Protein AF-A0A9D3NU21-F1 (afdb_monomer_lite)

Secondary structure (DSSP, 8-state):
-----PPPPTT----EEEE-TTSSEEEEESSEEEEEETTTTEEEEEEE---TT--EEEEEPTTS-EEEEE-

Foldseek 3Di:
DDDDDDDDDPPWDFDDWDADPVNQWIWTDTQWIWIAGVVVRDTDDIGGDDDPCCQWDWDQDPVRDTDIDGD

pLDDT: mean 71.73, std 19.78, range [32.66, 90.75]

Structure (mmCIF, N/CA/C/O backbone):
data_AF-A0A9D3NU21-F1
#
_entry.id   AF-A0A9D3NU21-F1
#
loop_
_atom_site.group_PDB
_atom_site.id
_atom_site.type_symbol
_atom_site.label_atom_id
_atom_site.label_alt_id
_atom_site.label_comp_id
_atom_site.label_asym_id
_atom_site.label_entity_id
_atom_site.label_seq_id
_atom_site.pdbx_PDB_ins_code
_atom_site.Cartn_x
_atom_site.Cartn_y
_atom_site.Cartn_z
_atom_site.occupancy
_atom_site.B_iso_or_equiv
_atom_site.auth_seq_id
_atom_site.auth_comp_id
_atom_site.auth_asym_id
_atom_site.auth_atom_id
_atom_site.pdbx_PDB_model_num
ATOM 1 N N . MET A 1 1 ? -20.331 -10.469 5.268 1.00 47.47 1 MET A N 1
ATOM 2 C CA . MET A 1 1 ? -18.941 -10.014 5.042 1.00 47.47 1 MET A CA 1
ATOM 3 C C . MET A 1 1 ? -19.002 -8.611 4.466 1.00 47.47 1 MET A C 1
ATOM 5 O O . MET A 1 1 ? -19.795 -8.398 3.561 1.00 47.47 1 MET A O 1
ATOM 9 N N . ASN A 1 2 ? -18.242 -7.663 5.016 1.00 74.00 2 ASN A N 1
ATOM 10 C CA . ASN A 1 2 ? -18.099 -6.329 4.431 1.00 74.00 2 ASN A CA 1
ATOM 11 C C . ASN A 1 2 ? -16.861 -6.341 3.537 1.00 74.00 2 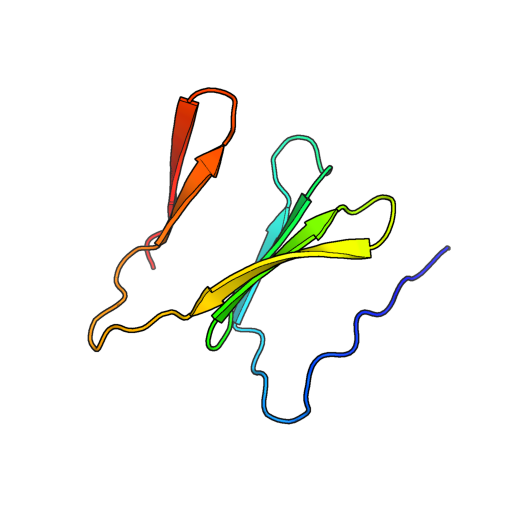ASN A C 1
ATOM 13 O O . ASN A 1 2 ? -15.764 -6.599 4.028 1.00 74.00 2 ASN A O 1
ATOM 17 N N . PHE A 1 3 ? -17.049 -6.088 2.246 1.00 80.88 3 PHE A N 1
ATOM 18 C CA . PHE A 1 3 ? -15.963 -5.968 1.282 1.00 80.88 3 PHE A CA 1
ATOM 19 C C . PHE A 1 3 ? -15.819 -4.504 0.886 1.00 80.88 3 PHE A C 1
ATOM 21 O O . PHE A 1 3 ? -16.815 -3.827 0.635 1.00 80.88 3 PHE A O 1
ATOM 28 N N . LYS A 1 4 ? -14.579 -4.017 0.840 1.00 85.44 4 LYS A N 1
ATOM 29 C CA . LYS A 1 4 ? -14.250 -2.708 0.283 1.00 85.44 4 LYS A CA 1
ATOM 30 C C . LYS A 1 4 ? -13.379 -2.932 -0.947 1.00 85.44 4 LYS A C 1
ATOM 32 O O . LYS A 1 4 ? -12.381 -3.642 -0.865 1.00 85.44 4 LYS A O 1
ATOM 37 N N . THR A 1 5 ? -13.767 -2.318 -2.057 1.00 89.62 5 THR A N 1
ATOM 38 C CA . THR A 1 5 ? -13.002 -2.327 -3.305 1.00 89.62 5 THR A CA 1
ATOM 39 C C . THR A 1 5 ? -12.332 -0.972 -3.473 1.00 89.62 5 THR A C 1
ATOM 41 O O . THR A 1 5 ? -13.003 0.056 -3.395 1.00 89.62 5 THR A O 1
ATOM 44 N N . ILE A 1 6 ? -11.018 -0.976 -3.684 1.00 88.50 6 ILE A N 1
ATOM 45 C CA . ILE A 1 6 ? -10.263 0.200 -4.120 1.00 88.50 6 ILE A CA 1
ATOM 46 C C . ILE A 1 6 ? -10.070 0.048 -5.626 1.00 88.50 6 ILE A C 1
ATOM 48 O O . ILE A 1 6 ? -9.480 -0.937 -6.068 1.00 88.50 6 ILE A O 1
ATOM 52 N N . THR A 1 7 ? -10.587 0.994 -6.401 1.00 90.38 7 THR A N 1
ATOM 53 C CA . THR A 1 7 ? -10.392 1.020 -7.852 1.00 90.38 7 THR A CA 1
ATOM 54 C C . THR A 1 7 ? -9.216 1.932 -8.162 1.00 90.38 7 THR A C 1
ATOM 56 O O . THR A 1 7 ? -9.245 3.111 -7.816 1.00 90.38 7 THR A O 1
ATOM 59 N N . LEU A 1 8 ? -8.186 1.370 -8.786 1.00 88.19 8 LEU A N 1
ATOM 60 C CA . LEU A 1 8 ? -7.020 2.097 -9.283 1.00 88.19 8 LEU A CA 1
ATOM 61 C C . LEU A 1 8 ? -7.187 2.333 -10.789 1.00 88.19 8 LEU A C 1
ATOM 63 O O . LEU A 1 8 ? -8.040 1.708 -11.424 1.00 88.19 8 LEU A O 1
ATOM 67 N N . ASP A 1 9 ? -6.393 3.239 -11.356 1.00 85.88 9 ASP A N 1
ATOM 68 C CA . ASP A 1 9 ? -6.432 3.517 -12.793 1.00 85.88 9 ASP A CA 1
ATOM 69 C C . ASP A 1 9 ? -6.148 2.252 -13.616 1.00 85.88 9 ASP A C 1
ATOM 71 O O . ASP A 1 9 ? -5.366 1.397 -13.208 1.00 85.88 9 ASP A O 1
ATOM 75 N N . ASN A 1 10 ? -6.730 2.149 -14.814 1.00 82.00 10 ASN A N 1
ATOM 76 C CA . ASN A 1 10 ? -6.628 0.945 -15.657 1.00 82.00 10 ASN A CA 1
ATOM 77 C C . ASN A 1 10 ? -5.190 0.541 -16.023 1.00 82.00 10 ASN A C 1
ATOM 79 O O . ASN A 1 10 ? -4.945 -0.619 -16.340 1.00 82.00 10 ASN A O 1
ATOM 83 N N . ASN A 1 11 ? -4.25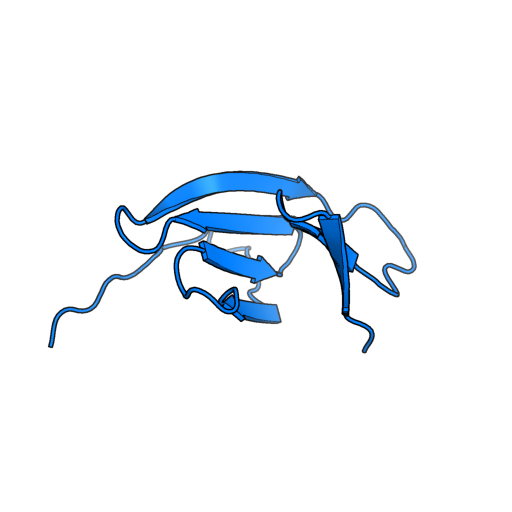1 1.488 -15.997 1.00 84.06 11 ASN A N 1
ATOM 84 C CA . ASN A 1 11 ? -2.841 1.237 -16.299 1.00 84.06 11 ASN A CA 1
ATOM 85 C C . ASN A 1 11 ? -2.015 0.921 -15.043 1.00 84.06 11 ASN A C 1
ATOM 87 O O . ASN A 1 11 ? -0.808 0.711 -15.142 1.00 84.06 11 ASN A O 1
ATOM 91 N N . TYR A 1 12 ? -2.637 0.938 -13.863 1.00 83.00 12 TYR A N 1
ATOM 92 C CA . TYR A 1 12 ? -1.959 0.684 -12.607 1.00 83.00 12 TYR A CA 1
ATOM 93 C C . TYR A 1 12 ? -1.825 -0.816 -12.359 1.00 83.00 12 TYR A C 1
ATOM 95 O O . TYR A 1 12 ? -2.802 -1.517 -12.093 1.00 83.00 12 TYR A O 1
ATOM 103 N N . GLU A 1 13 ? -0.593 -1.308 -12.403 1.00 84.75 13 GLU A N 1
ATOM 104 C CA . GLU A 1 13 ? -0.284 -2.699 -12.098 1.00 84.75 13 GLU A CA 1
ATOM 105 C C . GLU A 1 13 ? 0.071 -2.850 -10.614 1.00 84.75 13 GLU A C 1
ATOM 107 O O . GLU A 1 13 ? 1.110 -2.370 -10.159 1.00 84.75 13 GLU A O 1
ATOM 112 N N . VAL A 1 14 ? -0.783 -3.541 -9.854 1.00 87.81 14 VAL A N 1
ATOM 113 C CA . VAL A 1 14 ? -0.495 -3.893 -8.456 1.00 87.81 14 VAL A CA 1
ATOM 114 C C . VAL A 1 14 ? 0.489 -5.060 -8.427 1.00 87.81 14 VAL A C 1
ATOM 116 O O . VAL A 1 14 ? 0.165 -6.166 -8.854 1.00 87.81 14 VAL A O 1
ATOM 119 N N . LYS A 1 15 ? 1.679 -4.821 -7.879 1.00 85.38 15 LYS A N 1
ATOM 120 C CA . LYS A 1 15 ? 2.756 -5.811 -7.735 1.00 85.38 15 LYS A CA 1
ATOM 121 C C . LYS A 1 15 ? 2.885 -6.341 -6.314 1.00 85.38 15 LYS A C 1
ATOM 123 O O . LYS A 1 15 ? 3.282 -7.487 -6.122 1.00 85.38 15 LYS A O 1
ATOM 128 N N . SER A 1 16 ? 2.557 -5.527 -5.313 1.00 81.69 16 SER A N 1
ATOM 129 C CA . SER A 1 16 ? 2.637 -5.927 -3.909 1.00 81.69 16 SER A CA 1
ATOM 130 C C . SER A 1 16 ? 1.560 -5.269 -3.054 1.00 81.69 16 SER A C 1
ATOM 132 O O . SER A 1 16 ? 1.087 -4.166 -3.329 1.00 81.69 16 SER A O 1
ATOM 134 N N . LEU A 1 17 ? 1.164 -5.978 -1.998 1.00 88.31 17 LEU A N 1
ATOM 135 C CA . LEU A 1 17 ? 0.201 -5.526 -1.002 1.00 88.31 17 LEU A CA 1
ATOM 136 C C . LEU A 1 17 ? 0.718 -5.922 0.375 1.00 88.31 17 LEU A C 1
ATOM 138 O O . LEU A 1 17 ? 0.980 -7.100 0.622 1.00 88.31 17 LEU A O 1
ATOM 142 N N . VAL A 1 18 ? 0.864 -4.949 1.271 1.00 86.44 18 VAL A N 1
ATOM 143 C CA . VAL A 1 18 ? 1.381 -5.189 2.621 1.00 86.44 18 VAL A CA 1
ATOM 144 C C . VAL A 1 18 ? 0.573 -4.388 3.627 1.00 86.44 18 VAL A C 1
ATOM 146 O O . VAL A 1 18 ? 0.436 -3.173 3.504 1.00 86.44 18 VAL A O 1
ATOM 149 N N . PHE A 1 19 ? 0.056 -5.072 4.644 1.00 86.69 19 PHE A N 1
ATOM 150 C CA . PHE A 1 19 ? -0.455 -4.406 5.835 1.00 86.69 19 PHE A CA 1
ATOM 151 C C . PHE A 1 19 ? 0.692 -4.109 6.790 1.00 86.69 19 PHE A C 1
ATOM 153 O O . PHE A 1 19 ? 1.598 -4.931 6.963 1.00 86.69 19 PHE A O 1
ATOM 160 N N . ASP A 1 20 ? 0.613 -2.971 7.467 1.00 82.50 20 ASP A N 1
ATOM 161 C CA . ASP A 1 20 ? 1.454 -2.750 8.633 1.00 82.50 20 ASP A CA 1
ATOM 162 C C . ASP A 1 20 ? 1.079 -3.740 9.761 1.00 82.50 20 ASP A C 1
ATOM 164 O O . ASP A 1 20 ? 0.010 -4.360 9.759 1.00 82.50 20 ASP A O 1
ATOM 168 N N . GLN A 1 21 ? 1.951 -3.896 10.761 1.00 82.12 21 GLN A N 1
ATOM 169 C CA . GLN A 1 21 ? 1.727 -4.860 11.848 1.00 82.12 21 GLN A CA 1
ATOM 170 C C . GLN A 1 21 ? 0.464 -4.555 12.667 1.00 82.12 21 GLN A C 1
ATOM 172 O O . GLN A 1 21 ? -0.178 -5.483 13.163 1.00 82.12 21 GLN A O 1
ATOM 177 N N . SER A 1 22 ? 0.080 -3.280 12.781 1.00 84.31 22 SER A N 1
ATOM 178 C CA . SER A 1 22 ? -1.138 -2.872 13.484 1.00 84.31 22 SER A CA 1
ATOM 179 C C . SER A 1 22 ? -2.407 -3.014 12.635 1.00 84.31 22 SER A C 1
ATOM 181 O O . SER A 1 22 ? -3.509 -2.903 13.173 1.00 84.31 22 SER A O 1
ATOM 183 N N . ARG A 1 23 ? -2.274 -3.290 11.326 1.00 86.31 23 ARG A N 1
ATOM 184 C CA . ARG A 1 23 ? -3.360 -3.330 10.326 1.00 86.31 23 ARG A CA 1
ATOM 185 C C . ARG A 1 23 ? -4.119 -2.006 10.189 1.00 86.31 23 ARG A C 1
ATOM 187 O O . ARG A 1 23 ? -5.258 -1.980 9.718 1.00 86.31 23 ARG A O 1
ATOM 194 N N . THR A 1 24 ? -3.499 -0.908 10.600 1.00 88.69 24 THR A N 1
ATOM 195 C CA . THR A 1 24 ? -4.030 0.448 10.443 1.00 88.69 24 THR A CA 1
ATOM 196 C C . THR A 1 24 ? -3.843 0.945 9.015 1.00 88.69 24 THR A C 1
ATOM 198 O O . THR A 1 24 ? -4.695 1.686 8.521 1.00 88.69 24 THR A O 1
ATOM 201 N N . TYR A 1 25 ? -2.783 0.497 8.344 1.00 88.31 25 TYR A N 1
ATOM 202 C CA . TYR A 1 25 ? -2.387 0.940 7.020 1.00 88.31 25 TYR A CA 1
ATOM 203 C C . TYR A 1 25 ? -2.253 -0.227 6.045 1.00 88.31 25 TYR A C 1
ATOM 205 O O . TYR A 1 25 ? -1.812 -1.323 6.402 1.00 88.31 25 TYR A O 1
ATOM 213 N N . LEU A 1 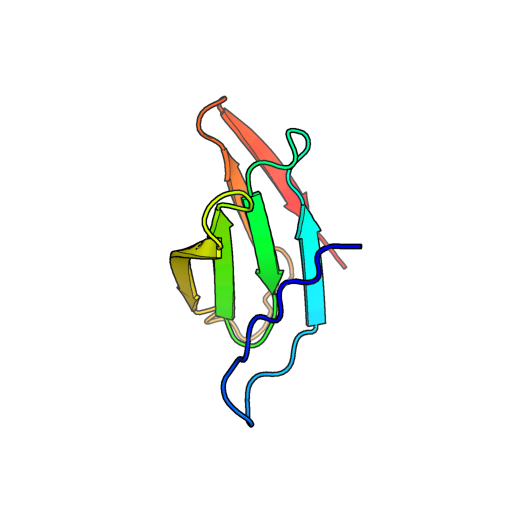26 ? -2.619 0.038 4.795 1.00 89.69 26 LEU A N 1
ATOM 214 C CA . LEU A 1 26 ? -2.389 -0.832 3.653 1.00 89.69 26 LEU A CA 1
ATOM 215 C C . LEU A 1 26 ? -1.492 -0.104 2.661 1.00 89.69 26 LEU A C 1
ATOM 217 O O . LEU A 1 26 ? -1.885 0.928 2.118 1.00 89.69 26 LEU A O 1
ATOM 221 N N . SER A 1 27 ? -0.326 -0.677 2.399 1.00 88.06 27 SER A N 1
ATOM 222 C CA . SER A 1 27 ? 0.578 -0.239 1.346 1.00 88.06 27 SER A CA 1
ATOM 223 C C . SER A 1 27 ? 0.317 -1.043 0.077 1.00 88.06 27 SER A C 1
ATOM 225 O O . SER A 1 27 ? 0.300 -2.276 0.106 1.00 88.06 27 SER A O 1
ATOM 227 N N . VAL A 1 28 ? 0.129 -0.337 -1.033 1.00 89.19 28 VAL A N 1
ATOM 228 C CA . VAL A 1 28 ? -0.045 -0.883 -2.379 1.00 89.19 28 VAL A CA 1
ATOM 229 C C . VAL A 1 28 ? 1.167 -0.473 -3.199 1.00 89.19 28 VAL A C 1
ATOM 231 O O . VAL A 1 28 ? 1.414 0.719 -3.367 1.00 89.19 28 VAL A O 1
ATOM 234 N N . GLY A 1 29 ? 1.939 -1.449 -3.666 1.00 84.44 29 GLY A N 1
ATOM 235 C CA . GLY A 1 29 ? 3.093 -1.222 -4.528 1.00 84.44 29 GLY A CA 1
ATOM 236 C C . GLY A 1 29 ? 2.782 -1.575 -5.977 1.00 84.44 29 GLY A C 1
ATOM 237 O O . GLY A 1 29 ? 2.296 -2.670 -6.258 1.00 84.44 29 GLY A O 1
ATOM 238 N N . GLY A 1 30 ? 3.100 -0.659 -6.887 1.00 84.25 30 GLY A N 1
ATOM 239 C CA . GLY A 1 30 ? 2.966 -0.801 -8.335 1.00 84.25 30 GLY A CA 1
ATOM 240 C C . GLY A 1 30 ? 3.986 0.073 -9.067 1.00 84.25 30 GLY A C 1
ATOM 241 O O . GLY A 1 30 ? 5.185 -0.030 -8.813 1.00 84.25 30 GLY A O 1
ATOM 242 N N . SER A 1 31 ? 3.524 0.945 -9.969 1.00 81.12 31 SER A N 1
ATOM 243 C CA . SER A 1 31 ? 4.357 2.002 -10.585 1.00 81.12 31 SER A CA 1
ATOM 244 C C . SER A 1 31 ? 4.760 3.105 -9.593 1.00 81.12 31 SER A C 1
ATOM 246 O O . SER A 1 31 ? 5.766 3.789 -9.764 1.00 81.12 31 SER A O 1
ATOM 248 N N . ASP A 1 32 ? 3.960 3.266 -8.548 1.00 78.75 32 ASP A N 1
ATOM 249 C CA . ASP A 1 32 ? 4.199 4.099 -7.379 1.00 78.75 32 ASP A CA 1
ATOM 250 C C . ASP A 1 32 ? 3.867 3.268 -6.126 1.00 78.75 32 ASP A C 1
ATOM 252 O O . ASP A 1 32 ? 3.421 2.121 -6.230 1.00 78.75 32 ASP A O 1
ATOM 256 N N . ILE A 1 33 ? 4.101 3.819 -4.940 1.00 83.94 33 ILE A N 1
ATOM 257 C CA . ILE A 1 33 ? 3.572 3.266 -3.694 1.00 83.94 33 ILE A CA 1
ATOM 258 C C . ILE A 1 33 ? 2.490 4.176 -3.161 1.00 83.94 33 ILE A C 1
ATOM 260 O O . ILE A 1 33 ? 2.712 5.374 -2.992 1.00 83.94 33 ILE A O 1
ATOM 264 N N . ARG A 1 34 ? 1.354 3.576 -2.815 1.00 87.94 34 ARG A N 1
ATOM 265 C CA . ARG A 1 34 ? 0.222 4.250 -2.180 1.00 87.94 34 ARG A CA 1
ATOM 266 C C . ARG A 1 34 ? -0.019 3.659 -0.809 1.00 87.94 34 ARG A C 1
ATOM 268 O O . ARG A 1 34 ? 0.048 2.442 -0.644 1.00 87.94 34 ARG A O 1
ATOM 275 N N . VAL A 1 35 ? -0.322 4.503 0.169 1.00 87.94 35 VAL A N 1
ATOM 276 C CA . VAL A 1 35 ? -0.677 4.055 1.521 1.00 87.94 35 VAL A CA 1
ATOM 277 C C . VAL A 1 35 ? -2.093 4.501 1.843 1.00 87.94 35 VAL A C 1
ATOM 279 O O . VAL A 1 35 ? -2.429 5.676 1.699 1.00 87.94 35 VAL A O 1
ATOM 282 N N . TYR A 1 36 ? -2.911 3.565 2.314 1.00 90.56 36 TYR A N 1
ATOM 283 C CA . TYR A 1 36 ? -4.304 3.783 2.691 1.00 90.56 36 TYR A CA 1
ATOM 284 C C . TYR A 1 36 ? -4.510 3.535 4.183 1.00 90.56 36 TYR A C 1
ATOM 286 O O . TYR A 1 36 ? -3.997 2.558 4.720 1.00 90.56 36 TYR A O 1
ATOM 294 N N . ILE A 1 37 ? -5.330 4.352 4.849 1.00 89.50 37 ILE A N 1
ATOM 295 C CA . ILE A 1 37 ? -5.824 4.048 6.203 1.00 89.50 37 ILE A CA 1
ATOM 296 C C . ILE A 1 37 ? -6.951 3.017 6.096 1.00 89.50 37 ILE A C 1
ATOM 298 O O . ILE A 1 37 ? -8.021 3.341 5.595 1.00 89.50 37 ILE A O 1
ATOM 302 N N . CYS A 1 38 ? -6.790 1.811 6.639 1.00 89.81 38 CYS A N 1
ATOM 303 C CA . CYS A 1 38 ? -7.740 0.696 6.488 1.00 89.81 38 CYS A CA 1
ATOM 304 C C . CYS A 1 38 ? -9.153 0.978 7.023 1.00 89.81 38 CYS A C 1
ATOM 306 O O . CYS A 1 38 ? -10.130 0.412 6.541 1.00 89.81 38 CYS A O 1
ATOM 308 N N . LYS A 1 39 ? -9.295 1.841 8.037 1.00 87.88 39 LYS A N 1
ATOM 309 C CA . LYS A 1 39 ? -10.616 2.156 8.615 1.00 87.88 39 LYS A CA 1
ATOM 310 C C . LYS A 1 39 ? -11.474 3.011 7.684 1.00 87.88 39 LYS A C 1
ATOM 312 O O . LYS A 1 39 ? -12.682 2.814 7.611 1.00 87.88 39 LYS A O 1
ATOM 317 N N . GLN A 1 40 ? -10.858 3.971 7.001 1.00 89.50 40 GLN A N 1
ATOM 318 C CA . GLN A 1 40 ? -11.556 4.955 6.162 1.00 89.50 40 GLN A CA 1
ATOM 319 C C . GLN A 1 40 ? -11.392 4.641 4.668 1.00 89.50 40 GLN A C 1
ATOM 321 O O . GLN A 1 40 ? -12.287 4.911 3.866 1.00 89.50 40 GLN A O 1
ATOM 326 N N . TRP A 1 41 ? -10.309 3.944 4.325 1.00 90.75 41 TRP A N 1
ATOM 327 C CA . TRP A 1 41 ? -9.779 3.704 2.983 1.00 90.75 41 TRP A CA 1
ATOM 328 C C . TRP A 1 41 ? -9.411 4.990 2.256 1.00 90.75 41 TRP A C 1
ATOM 330 O O . TRP A 1 41 ? -9.620 5.130 1.055 1.00 90.75 41 TRP A O 1
ATOM 340 N N . THR A 1 42 ? -8.882 5.933 3.024 1.00 88.00 42 THR A N 1
ATOM 341 C CA . THR A 1 42 ? -8.366 7.199 2.521 1.00 88.00 42 THR A CA 1
ATOM 342 C C . THR A 1 42 ? -6.897 7.019 2.184 1.00 88.00 42 THR A C 1
ATOM 344 O O . THR A 1 42 ? -6.144 6.506 3.015 1.00 88.00 42 THR A O 1
ATOM 347 N N . GLU A 1 43 ? -6.503 7.432 0.984 1.00 89.81 43 GLU A N 1
ATOM 348 C CA . GLU A 1 43 ? -5.099 7.533 0.596 1.00 89.81 43 GLU A CA 1
ATOM 349 C C . GLU A 1 43 ? -4.434 8.662 1.389 1.00 89.81 43 GLU A C 1
ATOM 351 O O . GLU A 1 43 ? -4.961 9.772 1.446 1.00 89.81 43 GLU A O 1
ATOM 356 N N . ILE A 1 44 ? -3.306 8.374 2.034 1.00 87.31 44 ILE A N 1
ATOM 357 C CA . ILE A 1 44 ? -2.566 9.360 2.837 1.00 87.31 44 ILE A CA 1
ATOM 358 C C . ILE A 1 44 ? -1.262 9.801 2.189 1.00 87.31 44 ILE A C 1
ATOM 360 O O . ILE A 1 44 ? -0.752 10.869 2.516 1.00 87.31 44 ILE A O 1
ATOM 364 N N . THR A 1 45 ? -0.702 8.983 1.301 1.00 82.94 45 THR A N 1
ATOM 365 C CA . THR A 1 45 ? 0.503 9.338 0.559 1.00 82.94 45 THR A CA 1
ATOM 366 C C . THR A 1 45 ? 0.630 8.503 -0.707 1.00 82.94 45 THR A C 1
ATOM 368 O O . THR A 1 45 ? 0.208 7.342 -0.738 1.00 82.94 45 THR A O 1
ATOM 371 N N . GLN A 1 46 ? 1.254 9.110 -1.715 1.00 83.31 46 GLN A N 1
ATOM 372 C CA . GLN A 1 46 ? 1.646 8.504 -2.978 1.00 83.31 46 GLN A CA 1
ATOM 373 C C . GLN A 1 46 ? 3.105 8.881 -3.250 1.00 83.31 46 GLN A C 1
ATOM 375 O O . GLN A 1 46 ? 3.455 10.062 -3.298 1.00 83.31 46 GLN A O 1
ATOM 380 N N . VAL A 1 47 ? 3.964 7.879 -3.424 1.00 75.06 47 VAL A N 1
ATOM 381 C CA . VAL A 1 47 ? 5.395 8.061 -3.692 1.00 75.06 47 VAL A CA 1
ATOM 382 C C . VAL A 1 47 ? 5.745 7.392 -5.011 1.00 75.06 47 VAL A C 1
ATOM 384 O O . VAL A 1 47 ? 5.645 6.174 -5.145 1.00 75.06 47 VAL A O 1
ATOM 387 N N . TRP A 1 48 ? 6.177 8.186 -5.985 1.00 69.19 48 TRP A N 1
ATOM 388 C CA . TRP A 1 48 ? 6.611 7.688 -7.287 1.00 69.19 48 TRP A CA 1
ATOM 389 C C . TRP A 1 48 ? 7.941 6.946 -7.164 1.00 69.19 48 TRP A C 1
ATOM 391 O O . TRP A 1 48 ? 8.913 7.481 -6.629 1.00 69.19 48 TRP A O 1
ATOM 401 N N . VAL A 1 49 ? 7.998 5.720 -7.683 1.00 63.31 49 VAL A N 1
ATOM 402 C CA . VAL A 1 49 ? 9.232 4.930 -7.704 1.00 63.31 49 VAL A CA 1
ATOM 403 C C . VAL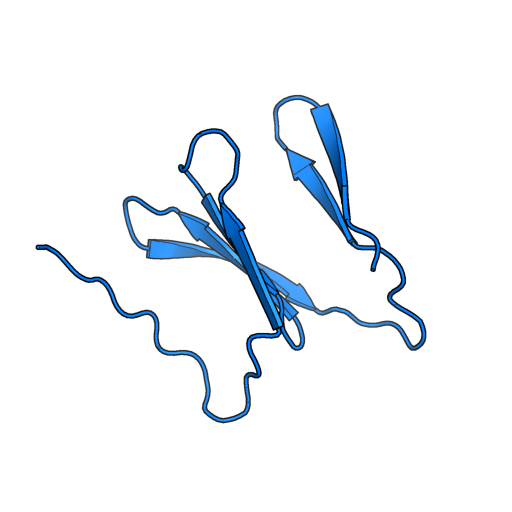 A 1 49 ? 10.030 5.327 -8.945 1.00 63.31 49 VAL A C 1
ATOM 405 O O . VAL A 1 49 ? 9.884 4.745 -10.014 1.00 63.31 49 VAL A O 1
ATOM 408 N N . THR A 1 50 ? 10.858 6.365 -8.831 1.00 49.38 50 THR A N 1
ATOM 409 C CA . THR A 1 50 ? 11.749 6.795 -9.918 1.00 49.38 50 THR A CA 1
ATOM 410 C C . THR A 1 50 ? 13.124 6.148 -9.748 1.00 49.38 50 THR A C 1
ATOM 412 O O . THR A 1 50 ? 13.960 6.659 -9.005 1.00 49.38 50 THR A O 1
ATOM 415 N N . GLY A 1 51 ? 13.383 5.016 -10.409 1.00 46.09 51 GLY A N 1
ATOM 416 C CA . GLY A 1 51 ? 14.722 4.421 -10.405 1.00 46.09 51 GLY A CA 1
ATOM 417 C C . GLY A 1 51 ? 14.867 3.197 -11.305 1.00 46.09 51 GLY A C 1
ATOM 418 O O . GLY A 1 51 ? 14.131 2.228 -11.162 1.00 46.09 51 GLY A O 1
ATOM 419 N N . GLU A 1 52 ? 15.872 3.224 -12.184 1.00 40.88 52 GLU A N 1
ATOM 420 C CA . GLU A 1 52 ? 16.234 2.154 -13.134 1.00 40.88 52 GLU A CA 1
ATOM 421 C C . GLU A 1 52 ? 16.678 0.843 -12.440 1.00 40.88 52 GLU A C 1
ATOM 423 O O . GLU A 1 52 ? 16.757 -0.203 -13.070 1.00 40.88 52 GLU A O 1
ATOM 428 N N . HIS A 1 53 ? 16.911 0.882 -11.122 1.00 46.75 53 HIS A N 1
ATOM 429 C CA . HIS A 1 53 ? 17.270 -0.258 -10.273 1.00 46.75 53 HIS A CA 1
ATOM 430 C C . HIS A 1 53 ? 16.672 -0.099 -8.863 1.00 46.75 53 HIS A C 1
ATOM 432 O O . HIS A 1 53 ? 17.398 -0.006 -7.873 1.00 46.75 53 HIS A O 1
ATOM 438 N N . ALA A 1 54 ? 15.343 -0.026 -8.753 1.00 48.50 54 ALA A N 1
ATOM 439 C CA . ALA A 1 54 ? 14.635 0.014 -7.468 1.00 48.50 54 ALA A CA 1
ATOM 440 C C . ALA A 1 54 ? 14.766 -1.330 -6.705 1.00 48.50 54 ALA A C 1
ATOM 442 O O . ALA A 1 54 ? 13.836 -2.126 -6.652 1.00 48.50 54 ALA A O 1
ATOM 443 N N . GLN A 1 55 ? 15.955 -1.613 -6.162 1.00 48.97 55 GLN A N 1
ATOM 444 C CA . GLN A 1 55 ? 16.305 -2.863 -5.467 1.00 48.97 55 GLN A CA 1
ATOM 445 C C . GLN A 1 55 ? 15.758 -2.945 -4.036 1.00 48.97 55 GLN A C 1
ATOM 447 O O . GLN A 1 55 ? 15.696 -4.030 -3.464 1.00 48.97 55 GLN A O 1
ATOM 452 N N . PHE A 1 56 ? 15.369 -1.817 -3.444 1.00 45.44 56 PHE A N 1
ATOM 453 C CA . PHE A 1 56 ? 14.731 -1.798 -2.137 1.00 45.44 56 PHE A CA 1
ATOM 454 C C . PHE A 1 56 ? 13.887 -0.540 -1.968 1.00 45.44 56 PHE A C 1
ATOM 456 O O . PHE A 1 56 ? 14.194 0.528 -2.497 1.00 45.44 56 PHE A O 1
ATOM 463 N N . LEU A 1 57 ? 12.827 -0.687 -1.187 1.00 50.69 57 LEU A N 1
ATOM 464 C CA . LEU A 1 57 ? 11.974 0.397 -0.742 1.00 50.69 57 LEU A CA 1
ATOM 465 C C . LEU A 1 57 ? 11.874 0.302 0.772 1.00 50.69 57 LEU A C 1
ATOM 467 O O . LEU A 1 57 ? 11.499 -0.733 1.321 1.00 50.69 57 LEU A O 1
ATOM 471 N N . SER A 1 58 ? 12.273 1.375 1.443 1.00 46.44 58 SER A N 1
ATOM 472 C CA . SER A 1 58 ? 12.215 1.485 2.894 1.00 46.44 58 SER A CA 1
ATOM 473 C C . SER A 1 58 ? 11.084 2.426 3.282 1.00 46.44 58 SER A C 1
ATOM 475 O O . SER A 1 58 ? 11.111 3.604 2.926 1.00 46.44 58 SER A O 1
ATOM 477 N N . SER A 1 59 ? 10.110 1.921 4.034 1.00 41.91 59 SER A N 1
ATOM 478 C CA . SER A 1 59 ? 9.128 2.747 4.735 1.00 41.91 59 SER A CA 1
ATOM 479 C C . SER A 1 59 ? 9.631 3.038 6.149 1.00 41.91 59 SER A C 1
ATOM 481 O O . SER A 1 59 ? 10.052 2.118 6.855 1.00 41.91 59 SER A O 1
ATOM 483 N N . THR A 1 60 ? 9.566 4.296 6.574 1.00 36.81 60 THR A N 1
ATOM 484 C CA . THR A 1 60 ? 9.776 4.705 7.970 1.00 36.81 60 THR A CA 1
ATOM 485 C C . THR A 1 60 ? 8.433 4.945 8.645 1.00 36.81 60 THR A C 1
ATOM 487 O O . THR A 1 60 ? 7.690 5.830 8.223 1.00 36.81 60 THR A O 1
ATOM 490 N N . ASP A 1 61 ? 8.146 4.174 9.692 1.00 42.09 61 ASP A N 1
ATOM 491 C CA . ASP A 1 61 ? 7.000 4.384 10.581 1.00 42.09 61 ASP A CA 1
ATOM 492 C C . ASP A 1 61 ? 7.317 5.459 11.644 1.00 42.09 61 ASP A C 1
ATOM 494 O O . ASP A 1 61 ? 8.477 5.730 11.978 1.00 42.09 61 ASP A O 1
ATOM 498 N N . MET A 1 62 ? 6.278 6.070 12.229 1.00 46.44 62 MET A N 1
ATOM 499 C CA . MET A 1 62 ? 6.416 7.060 13.316 1.00 46.44 62 MET A CA 1
ATOM 500 C C . MET A 1 62 ? 7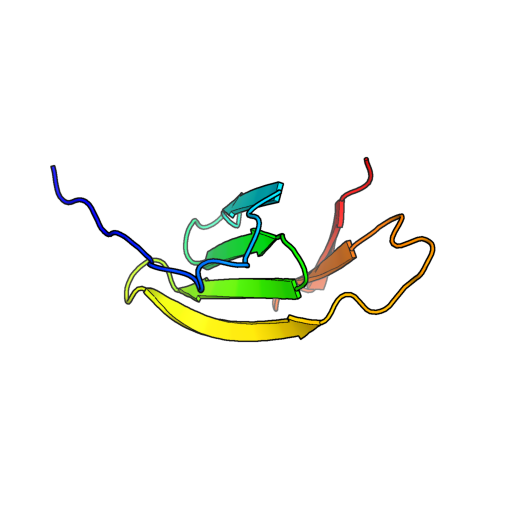.001 6.490 14.626 1.00 46.44 62 MET A C 1
ATOM 502 O O . MET A 1 62 ? 7.257 7.246 15.562 1.00 46.44 62 MET A O 1
ATOM 506 N N . ASP A 1 63 ? 7.252 5.181 14.701 1.00 49.41 63 ASP A N 1
ATOM 507 C CA . ASP A 1 63 ? 7.905 4.497 15.824 1.00 49.41 63 ASP A CA 1
ATOM 508 C C . ASP A 1 63 ? 9.430 4.320 15.644 1.00 49.41 63 ASP A C 1
ATOM 510 O O . ASP A 1 63 ? 10.076 3.655 16.454 1.00 49.41 63 ASP A O 1
ATOM 514 N N . ARG A 1 64 ? 10.027 4.954 14.621 1.00 43.84 64 ARG A N 1
ATOM 515 C CA . ARG A 1 64 ? 11.443 4.800 14.218 1.00 43.84 64 ARG A CA 1
ATOM 516 C C . ARG A 1 64 ? 11.813 3.389 13.744 1.00 43.84 64 ARG A C 1
ATOM 518 O O . ARG A 1 64 ? 13.003 3.071 13.698 1.00 43.84 64 ARG A O 1
ATOM 525 N N . SER A 1 65 ? 10.856 2.547 13.359 1.00 37.31 65 SER A N 1
ATOM 526 C CA . SER A 1 65 ? 11.187 1.278 12.714 1.00 37.31 65 SER A CA 1
ATOM 527 C C . SER A 1 65 ? 11.429 1.470 11.208 1.00 37.31 65 SER A C 1
ATOM 529 O O . SER A 1 65 ? 10.618 2.046 10.482 1.00 37.31 65 SER A O 1
ATOM 531 N N . LEU A 1 66 ? 12.601 1.018 10.747 1.00 40.41 66 LEU A N 1
ATOM 532 C CA . LEU A 1 66 ? 12.998 0.982 9.339 1.00 40.41 66 LEU A CA 1
ATOM 533 C C . LEU A 1 66 ? 12.840 -0.460 8.850 1.00 40.41 66 LEU A C 1
ATOM 535 O O . LEU A 1 66 ? 13.583 -1.345 9.279 1.00 40.41 66 LEU A O 1
ATOM 539 N N . LYS A 1 67 ? 11.854 -0.710 7.987 1.00 46.47 67 LYS A N 1
ATOM 540 C CA . LYS A 1 67 ? 11.625 -2.038 7.401 1.00 46.47 67 LYS A CA 1
ATOM 541 C C . LYS A 1 67 ? 12.138 -2.045 5.969 1.00 46.47 67 LYS A C 1
ATOM 543 O O . LYS A 1 67 ? 11.706 -1.240 5.146 1.00 46.47 67 LYS A O 1
ATOM 548 N N . PHE A 1 68 ? 13.081 -2.942 5.701 1.00 40.47 68 PHE A N 1
ATOM 549 C CA . PHE A 1 68 ? 13.619 -3.174 4.368 1.00 40.47 68 PHE A CA 1
ATOM 550 C C . PHE A 1 68 ? 12.835 -4.295 3.698 1.00 40.47 68 PHE A C 1
ATOM 552 O O . PHE A 1 68 ? 12.721 -5.389 4.251 1.00 40.47 68 PHE A O 1
ATOM 559 N N . TYR A 1 69 ? 12.334 -4.020 2.500 1.00 45.97 69 TYR A N 1
ATOM 560 C CA . TYR A 1 69 ? 11.809 -5.033 1.597 1.00 45.97 69 TYR A CA 1
ATOM 561 C C . TYR A 1 69 ? 12.770 -5.116 0.403 1.00 45.97 69 TYR A C 1
ATOM 563 O O . TYR A 1 69 ? 12.925 -4.132 -0.324 1.00 45.97 69 TYR A O 1
ATOM 571 N N . SER A 1 70 ? 13.457 -6.253 0.253 1.00 32.66 70 SER A N 1
ATOM 572 C CA . SER A 1 70 ? 14.178 -6.632 -0.971 1.00 32.66 70 SER A CA 1
ATOM 573 C C . SER A 1 70 ? 13.356 -7.662 -1.744 1.00 32.66 70 SER A C 1
ATOM 575 O O . SER A 1 70 ? 12.457 -8.282 -1.168 1.00 32.66 70 SER A O 1
ATOM 577 N N . LEU A 1 71 ? 13.672 -7.841 -3.031 1.00 40.81 71 LEU A N 1
ATOM 578 C CA . LEU A 1 71 ? 13.238 -9.030 -3.772 1.00 40.81 71 LEU A CA 1
ATOM 579 C C . LEU A 1 71 ? 13.764 -10.316 -3.116 1.00 40.81 71 LEU A C 1
ATOM 581 O O . LEU A 1 71 ? 14.861 -10.250 -2.506 1.00 40.81 71 LEU A O 1
#

Radius of gyration: 12.85 Å; chains: 1; bounding box: 36×19×32 Å

Organism: NCBI:txid337641

InterPro domains:
  IPR015943 WD40/YVTN repeat-like-containing d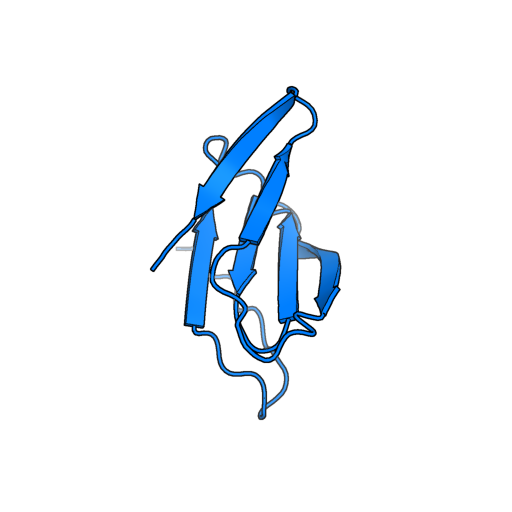omain superfamily [G3DSA:2.130.10.10] (1-71)
  IPR038959 Prp19 [PTHR43995] (2-70)

Sequence (71 aa):
MNFKTITLDNNYEVKSLVFDQSRTYLSVGGSDIRVYICKQWTEITQVWVTGEHAQFLSSTDMDRSLKFYSL